Protein AF-A0A1V5XBX6-F1 (afdb_monomer_lite)

pLDDT: mean 82.67, std 17.86, range [48.12, 98.38]

Structure (mmCIF, N/CA/C/O backbone):
data_AF-A0A1V5XBX6-F1
#
_entry.id   AF-A0A1V5XBX6-F1
#
loop_
_atom_site.group_PDB
_atom_site.id
_atom_site.type_symbol
_atom_site.label_atom_id
_atom_site.label_alt_id
_atom_site.label_comp_id
_atom_site.label_asym_id
_atom_site.label_entity_id
_atom_site.label_seq_id
_atom_site.pdbx_PDB_ins_code
_atom_site.Cartn_x
_atom_site.Cartn_y
_atom_site.Cartn_z
_atom_site.occupancy
_atom_site.B_iso_or_equiv
_atom_site.auth_seq_id
_atom_site.auth_comp_id
_atom_site.auth_asym_id
_atom_site.auth_atom_id
_atom_site.pdbx_PDB_model_num
ATOM 1 N N . MET A 1 1 ? 17.079 13.200 -6.894 1.00 53.97 1 MET A N 1
ATOM 2 C CA . MET A 1 1 ? 15.824 12.422 -6.978 1.00 53.97 1 MET A CA 1
ATOM 3 C C . MET A 1 1 ? 16.130 11.028 -6.472 1.00 53.97 1 MET A C 1
ATOM 5 O O . MET A 1 1 ? 17.217 10.548 -6.776 1.00 53.97 1 MET A O 1
ATOM 9 N N . LEU A 1 2 ? 15.241 10.438 -5.671 1.00 66.00 2 LEU A N 1
ATOM 10 C CA . LEU A 1 2 ? 15.396 9.053 -5.219 1.00 66.00 2 LEU A CA 1
ATOM 11 C C . LEU A 1 2 ? 15.245 8.104 -6.420 1.00 66.00 2 LEU A C 1
ATOM 13 O O . LEU A 1 2 ? 14.587 8.447 -7.405 1.00 66.00 2 LEU A O 1
ATOM 17 N N . ASN A 1 3 ? 15.869 6.933 -6.356 1.00 76.38 3 ASN A N 1
ATOM 18 C CA . ASN A 1 3 ? 15.670 5.877 -7.347 1.00 76.38 3 ASN A CA 1
ATOM 19 C C . ASN A 1 3 ? 14.380 5.080 -7.062 1.00 76.38 3 ASN A C 1
ATOM 21 O O . ASN A 1 3 ? 13.882 5.056 -5.937 1.00 76.38 3 ASN A O 1
ATOM 25 N N . ASP A 1 4 ? 13.847 4.380 -8.069 1.00 73.88 4 ASP A N 1
ATOM 26 C CA . ASP A 1 4 ? 12.594 3.610 -7.948 1.00 73.88 4 ASP A CA 1
ATOM 27 C C . ASP A 1 4 ? 12.609 2.598 -6.787 1.00 73.88 4 ASP A C 1
ATOM 29 O O . ASP A 1 4 ? 11.581 2.323 -6.165 1.00 73.88 4 ASP A O 1
ATOM 33 N N . ASN A 1 5 ? 13.782 2.047 -6.458 1.00 84.06 5 ASN A N 1
ATOM 34 C CA . ASN A 1 5 ? 13.920 1.088 -5.364 1.00 84.06 5 ASN A CA 1
ATOM 35 C C . ASN A 1 5 ? 13.808 1.754 -3.985 1.00 84.06 5 ASN A C 1
ATOM 37 O O . ASN A 1 5 ? 13.265 1.141 -3.066 1.00 84.06 5 ASN A O 1
ATOM 41 N N . GLU A 1 6 ? 14.284 2.988 -3.830 1.00 91.88 6 GLU A N 1
ATOM 42 C CA . GLU A 1 6 ? 14.215 3.741 -2.576 1.00 91.88 6 GLU A CA 1
ATOM 43 C C . GLU A 1 6 ? 12.768 4.060 -2.196 1.00 91.88 6 GLU A C 1
ATOM 45 O O . GLU A 1 6 ? 12.376 3.816 -1.054 1.00 91.88 6 GLU A O 1
ATOM 50 N N . TYR A 1 7 ? 11.939 4.491 -3.152 1.00 94.19 7 TYR A N 1
ATOM 51 C CA . TYR A 1 7 ? 10.513 4.738 -2.908 1.00 94.19 7 TYR A CA 1
ATOM 52 C C . TYR A 1 7 ? 9.784 3.488 -2.398 1.00 94.19 7 TYR A C 1
ATOM 54 O O . TYR A 1 7 ? 9.010 3.550 -1.438 1.00 94.19 7 TYR A O 1
ATOM 62 N N . ILE A 1 8 ? 10.083 2.328 -2.988 1.00 95.25 8 ILE A N 1
ATOM 63 C CA . ILE A 1 8 ? 9.512 1.042 -2.573 1.00 95.25 8 ILE A CA 1
ATOM 64 C C . ILE A 1 8 ? 9.955 0.675 -1.149 1.00 95.25 8 ILE A C 1
ATOM 66 O O . ILE A 1 8 ? 9.143 0.181 -0.364 1.00 95.25 8 ILE A O 1
ATOM 70 N N . ILE A 1 9 ? 11.221 0.913 -0.793 1.00 95.38 9 ILE A N 1
ATOM 71 C CA . ILE A 1 9 ? 11.751 0.629 0.550 1.00 95.38 9 ILE A CA 1
ATOM 72 C C . ILE A 1 9 ? 11.098 1.533 1.600 1.00 95.38 9 ILE A C 1
ATOM 74 O O . ILE A 1 9 ? 10.695 1.035 2.658 1.00 95.38 9 ILE A O 1
ATOM 78 N N . ILE A 1 10 ? 10.957 2.830 1.303 1.00 96.50 10 ILE A N 1
ATOM 79 C CA . ILE A 1 10 ? 10.288 3.798 2.182 1.00 96.50 10 ILE A CA 1
ATOM 80 C C . ILE A 1 10 ? 8.842 3.357 2.405 1.00 96.50 10 ILE A C 1
ATOM 82 O O . ILE A 1 10 ? 8.438 3.164 3.550 1.00 96.50 10 ILE A O 1
ATOM 86 N N . MET A 1 11 ? 8.081 3.102 1.339 1.00 96.81 11 MET A N 1
ATOM 87 C CA . MET A 1 11 ? 6.693 2.649 1.458 1.00 96.81 11 MET A CA 1
ATOM 88 C C . MET A 1 11 ? 6.594 1.340 2.257 1.00 96.81 11 MET A C 1
ATOM 90 O O . MET A 1 11 ? 5.859 1.261 3.240 1.00 96.81 11 MET A O 1
ATOM 94 N N . SER A 1 12 ? 7.378 0.320 1.888 1.00 96.50 12 SER A N 1
ATOM 95 C CA . SER A 1 12 ? 7.345 -1.001 2.531 1.00 96.50 12 SER A CA 1
ATOM 96 C C . SER A 1 12 ? 7.683 -0.951 4.020 1.00 96.50 12 SER A C 1
ATOM 98 O O . SER A 1 12 ? 7.161 -1.760 4.786 1.00 96.50 12 SER A O 1
ATOM 100 N N . SER A 1 13 ? 8.550 -0.029 4.440 1.00 97.00 13 SER A N 1
ATOM 101 C CA . SER A 1 13 ? 8.937 0.121 5.845 1.00 97.00 13 SER A CA 1
ATOM 102 C C . SER A 1 13 ? 7.867 0.811 6.690 1.00 97.00 13 SER A C 1
ATOM 104 O O . SER A 1 13 ? 7.863 0.632 7.905 1.00 97.00 13 SER A O 1
ATOM 106 N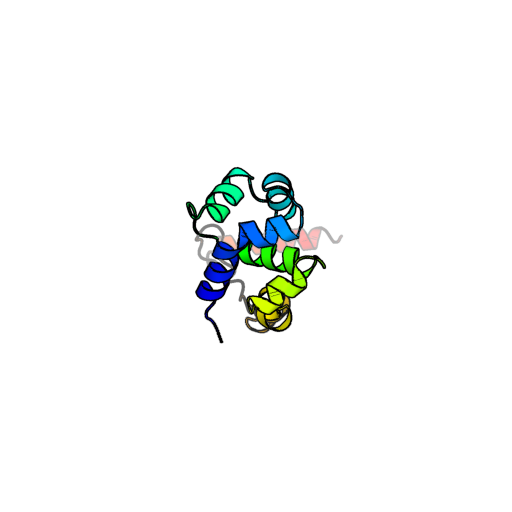 N . ASN A 1 14 ? 6.951 1.548 6.055 1.00 97.88 14 ASN A N 1
ATOM 107 C CA . ASN A 1 14 ? 5.954 2.388 6.717 1.00 97.88 14 ASN A CA 1
ATOM 108 C C . ASN A 1 14 ? 4.509 1.870 6.568 1.00 97.88 14 ASN A C 1
ATOM 110 O O . ASN A 1 14 ? 3.584 2.502 7.076 1.00 97.88 14 ASN A O 1
ATOM 114 N N . LEU A 1 15 ? 4.296 0.706 5.937 1.00 98.00 15 LEU A N 1
ATOM 115 C CA . LEU A 1 15 ? 2.958 0.152 5.679 1.00 98.00 15 LEU A CA 1
ATOM 116 C C . LEU A 1 15 ? 2.093 0.009 6.929 1.00 98.00 15 LEU A C 1
ATOM 118 O O . LEU A 1 15 ? 0.946 0.441 6.919 1.00 98.00 15 LEU A O 1
ATOM 122 N N . ALA A 1 16 ? 2.635 -0.549 8.014 1.00 97.94 16 ALA A N 1
ATOM 123 C CA . ALA A 1 16 ? 1.867 -0.745 9.242 1.00 97.94 16 ALA A CA 1
ATOM 124 C C . ALA A 1 16 ? 1.379 0.586 9.841 1.00 97.94 16 ALA A C 1
ATOM 126 O O . ALA A 1 16 ? 0.245 0.669 10.309 1.00 97.94 16 ALA A O 1
ATOM 127 N N . MET A 1 17 ? 2.211 1.631 9.785 1.00 98.00 17 MET A N 1
ATOM 128 C CA . MET A 1 17 ? 1.873 2.975 10.257 1.00 98.00 17 MET A CA 1
ATOM 129 C C . MET A 1 17 ? 0.832 3.641 9.353 1.00 98.00 17 MET A C 1
ATOM 131 O O . MET A 1 17 ? -0.177 4.129 9.853 1.00 98.00 17 MET A O 1
ATOM 135 N N . LEU A 1 18 ? 1.040 3.620 8.033 1.00 98.12 18 LEU A N 1
ATOM 136 C CA . LEU A 1 18 ? 0.085 4.159 7.058 1.00 98.12 18 LEU A CA 1
ATOM 137 C C . LEU A 1 18 ? -1.275 3.462 7.174 1.00 98.12 18 LEU A C 1
ATOM 139 O O . LEU A 1 18 ? -2.317 4.110 7.198 1.00 98.12 18 LEU A O 1
ATOM 143 N N . ARG A 1 19 ? -1.268 2.137 7.335 1.00 97.75 19 ARG A N 1
ATOM 144 C CA . ARG A 1 19 ? -2.470 1.331 7.538 1.00 97.75 19 ARG A CA 1
ATOM 145 C C . ARG A 1 19 ? -3.185 1.682 8.845 1.00 97.75 19 ARG A C 1
ATOM 147 O O . ARG A 1 19 ? -4.408 1.807 8.848 1.00 97.75 19 ARG A O 1
ATOM 154 N N . ALA A 1 20 ? -2.440 1.831 9.942 1.00 97.81 20 ALA A N 1
ATOM 155 C CA . ALA A 1 20 ? -2.997 2.244 11.227 1.00 97.81 20 ALA A CA 1
ATOM 156 C C . ALA A 1 20 ? -3.618 3.644 11.142 1.00 97.81 20 ALA A C 1
ATOM 158 O O . ALA A 1 20 ? -4.726 3.844 11.631 1.00 97.81 20 ALA A O 1
ATOM 159 N N . LYS A 1 21 ? -2.951 4.579 10.454 1.00 97.75 21 LYS A N 1
ATOM 160 C CA . LYS A 1 21 ? -3.462 5.932 10.219 1.00 97.75 21 LYS A CA 1
ATOM 161 C C . LYS A 1 21 ? -4.737 5.933 9.370 1.00 97.75 21 LYS A C 1
ATOM 163 O O . LYS A 1 21 ? -5.670 6.652 9.696 1.00 97.75 21 LYS A O 1
ATOM 168 N N . ALA A 1 22 ? -4.812 5.081 8.350 1.00 97.00 22 ALA A N 1
ATOM 169 C CA . ALA A 1 22 ? -6.017 4.887 7.542 1.00 97.00 22 ALA A CA 1
ATOM 170 C C . ALA A 1 22 ? -7.140 4.108 8.261 1.00 97.00 22 ALA A C 1
ATOM 172 O O . ALA A 1 22 ? -8.201 3.919 7.672 1.00 97.00 22 ALA A O 1
ATOM 173 N N . ALA A 1 23 ? -6.914 3.618 9.487 1.00 97.62 23 ALA A N 1
ATOM 174 C CA . ALA A 1 23 ? -7.861 2.819 10.268 1.00 97.62 23 ALA A CA 1
ATOM 175 C C . ALA A 1 23 ? -8.403 1.564 9.546 1.00 97.62 23 ALA A C 1
ATOM 177 O O . ALA A 1 23 ? -9.542 1.153 9.764 1.00 97.62 23 ALA A O 1
ATOM 178 N N . VAL A 1 24 ? -7.581 0.914 8.709 1.00 97.44 24 VAL A N 1
ATOM 179 C CA . VAL A 1 24 ? -7.976 -0.296 7.962 1.00 97.44 24 VAL A CA 1
ATOM 180 C C . VAL A 1 24 ? -7.223 -1.547 8.409 1.00 97.44 24 VAL A C 1
ATOM 182 O O . VAL A 1 24 ? -6.089 -1.509 8.890 1.00 97.44 24 VAL A O 1
ATOM 185 N N . THR A 1 25 ? -7.842 -2.709 8.238 1.00 98.38 25 THR A N 1
ATOM 186 C CA . THR A 1 25 ? -7.196 -4.009 8.464 1.00 98.38 25 THR A CA 1
ATOM 187 C C . THR A 1 25 ? -6.320 -4.417 7.274 1.00 98.38 25 THR A C 1
ATOM 189 O O . THR A 1 25 ? -6.468 -3.906 6.165 1.00 98.38 25 THR A O 1
ATOM 192 N N . GLN A 1 26 ? -5.417 -5.388 7.478 1.00 98.19 26 GLN A N 1
ATOM 193 C CA . GLN A 1 26 ? -4.639 -5.973 6.373 1.00 98.19 26 GLN A CA 1
ATOM 194 C C . GLN A 1 26 ? -5.540 -6.570 5.280 1.00 98.19 26 GLN A C 1
ATOM 196 O O . GLN A 1 26 ? -5.168 -6.549 4.115 1.00 98.19 26 GLN A O 1
ATOM 201 N N . ALA A 1 27 ? -6.698 -7.127 5.659 1.00 98.25 27 ALA A N 1
ATOM 202 C CA . ALA A 1 27 ? -7.644 -7.719 4.718 1.00 98.25 27 ALA A CA 1
ATOM 203 C C . ALA A 1 27 ? -8.279 -6.641 3.832 1.00 98.25 27 ALA A C 1
ATOM 205 O O . ALA A 1 27 ? -8.133 -6.700 2.621 1.00 98.25 27 ALA A O 1
ATOM 206 N N . GLN A 1 28 ? -8.855 -5.603 4.446 1.00 98.12 28 GLN A N 1
ATOM 207 C CA . GLN A 1 28 ? -9.495 -4.499 3.723 1.00 98.12 28 GLN A CA 1
ATOM 208 C C . GLN A 1 28 ? -8.537 -3.801 2.755 1.00 98.12 28 GLN A C 1
ATOM 210 O O . GLN A 1 28 ? -8.912 -3.508 1.624 1.00 98.12 28 GLN A O 1
ATOM 215 N N . LEU A 1 29 ? -7.291 -3.556 3.177 1.00 98.06 29 LEU A N 1
ATOM 216 C CA . LEU A 1 29 ? -6.304 -2.919 2.307 1.00 98.06 29 LEU A CA 1
ATOM 217 C C . LEU A 1 29 ? -5.858 -3.839 1.163 1.00 98.06 29 LEU A C 1
ATOM 219 O O . LEU A 1 29 ? -5.683 -3.371 0.043 1.00 98.06 29 LEU A O 1
ATOM 223 N N . ALA A 1 30 ? -5.687 -5.138 1.427 1.00 98.06 30 ALA A N 1
ATOM 224 C CA . ALA A 1 30 ? -5.344 -6.113 0.395 1.00 98.06 30 ALA A CA 1
ATOM 225 C C . ALA A 1 30 ? -6.457 -6.248 -0.657 1.00 98.06 30 ALA A C 1
ATOM 227 O O . ALA A 1 30 ? -6.160 -6.248 -1.852 1.00 98.06 30 ALA A O 1
ATOM 228 N N . ASP A 1 31 ? -7.716 -6.281 -0.214 1.00 98.00 31 ASP A N 1
ATOM 229 C CA . ASP A 1 31 ? -8.892 -6.318 -1.085 1.00 98.00 31 ASP A CA 1
ATOM 230 C C . ASP A 1 31 ? -8.981 -5.043 -1.940 1.00 98.00 31 ASP A C 1
ATOM 232 O O . ASP A 1 31 ? -9.172 -5.127 -3.152 1.00 98.00 31 ASP A O 1
ATOM 236 N N . ALA A 1 32 ? -8.745 -3.867 -1.343 1.00 96.56 32 ALA A N 1
ATOM 237 C CA . ALA A 1 32 ? -8.766 -2.580 -2.043 1.00 96.56 32 ALA A CA 1
ATOM 238 C C . ALA A 1 32 ? -7.720 -2.468 -3.168 1.00 96.56 32 ALA A C 1
ATOM 240 O O . ALA A 1 32 ? -7.986 -1.836 -4.188 1.00 96.56 32 ALA A O 1
ATOM 241 N N . ILE A 1 33 ? -6.541 -3.078 -3.005 1.00 96.06 33 ILE A N 1
ATOM 242 C CA . ILE A 1 33 ? -5.471 -3.067 -4.023 1.00 96.06 33 ILE A CA 1
ATOM 243 C C . ILE A 1 33 ? -5.435 -4.338 -4.886 1.00 96.06 33 ILE A C 1
ATOM 245 O O . ILE A 1 33 ? -4.525 -4.497 -5.700 1.00 96.06 33 ILE A O 1
ATOM 249 N N . GLY A 1 34 ? -6.389 -5.256 -4.703 1.00 96.31 34 GLY A N 1
ATOM 250 C CA . GLY A 1 34 ? -6.537 -6.454 -5.528 1.00 96.31 34 GLY A CA 1
ATOM 251 C C . GLY A 1 34 ? -5.435 -7.504 -5.352 1.00 96.31 34 GLY A C 1
ATOM 252 O O . GLY A 1 34 ? -5.054 -8.153 -6.327 1.00 96.31 34 GLY A O 1
ATOM 253 N N . ILE A 1 35 ? -4.908 -7.692 -4.135 1.00 97.69 35 ILE A N 1
ATOM 254 C CA . ILE A 1 35 ? -3.932 -8.757 -3.841 1.00 97.69 35 ILE A CA 1
ATOM 255 C C . ILE A 1 35 ? -4.404 -9.678 -2.713 1.00 97.69 35 ILE A C 1
ATOM 257 O O . ILE A 1 35 ? -5.156 -9.255 -1.840 1.00 97.69 35 ILE A O 1
ATOM 261 N N . PRO A 1 36 ? -3.916 -10.931 -2.638 1.00 98.31 36 PRO A N 1
ATOM 262 C CA . PRO A 1 36 ? -4.245 -11.797 -1.513 1.00 98.31 36 PRO A CA 1
ATOM 263 C C . PRO A 1 36 ? -3.781 -11.200 -0.177 1.00 98.31 36 PRO A C 1
ATOM 265 O O . PRO A 1 36 ? -2.628 -10.771 -0.058 1.00 98.31 36 PRO A O 1
ATOM 268 N N . ARG A 1 37 ? -4.615 -11.281 0.870 1.00 98.12 37 ARG A N 1
ATOM 269 C CA . ARG A 1 37 ? -4.254 -10.863 2.242 1.00 98.12 37 ARG A CA 1
ATOM 270 C C . ARG A 1 37 ? -2.918 -11.447 2.705 1.00 98.12 37 ARG A C 1
ATOM 272 O O . ARG A 1 37 ? -2.129 -10.753 3.339 1.00 98.12 37 ARG A O 1
ATOM 279 N N . THR A 1 38 ? -2.644 -12.714 2.394 1.00 98.00 38 THR A N 1
ATOM 280 C CA . THR A 1 38 ? -1.375 -13.381 2.738 1.00 98.00 38 THR A CA 1
ATOM 281 C C . THR A 1 38 ? -0.176 -12.714 2.068 1.00 98.00 38 THR A C 1
ATOM 283 O O . THR A 1 38 ? 0.882 -12.591 2.683 1.00 98.00 38 THR A O 1
ATOM 286 N N . THR A 1 39 ? -0.351 -12.219 0.839 1.00 98.12 39 THR A N 1
ATOM 287 C CA . THR A 1 39 ? 0.673 -11.465 0.110 1.00 98.12 39 THR A CA 1
ATOM 288 C C . THR A 1 39 ? 0.908 -10.112 0.765 1.00 98.12 39 THR A C 1
ATOM 290 O O . THR A 1 39 ? 2.057 -9.799 1.070 1.00 98.12 39 THR A O 1
ATOM 293 N N . TYR A 1 40 ? -0.154 -9.349 1.055 1.00 98.31 40 TYR A N 1
ATOM 294 C CA . TYR A 1 40 ? -0.030 -8.082 1.783 1.00 98.31 40 TYR A CA 1
ATOM 295 C C . TYR A 1 40 ? 0.666 -8.286 3.135 1.00 98.31 40 TYR A C 1
ATOM 297 O O . TYR A 1 40 ? 1.638 -7.607 3.450 1.00 98.31 40 TYR A O 1
ATOM 305 N N . SER A 1 41 ? 0.223 -9.284 3.904 1.00 98.31 41 SER A N 1
ATOM 306 C CA . SER A 1 41 ? 0.786 -9.603 5.216 1.00 98.31 41 SER A CA 1
ATOM 307 C C . SER A 1 41 ? 2.273 -9.956 5.134 1.00 98.31 41 SER A C 1
ATOM 309 O O . SER A 1 41 ? 3.062 -9.498 5.957 1.00 98.31 41 SER A O 1
ATOM 311 N N . ALA A 1 42 ? 2.697 -10.727 4.127 1.00 98.31 42 ALA A N 1
ATOM 312 C CA . ALA A 1 42 ? 4.111 -11.035 3.923 1.00 98.31 42 ALA A CA 1
ATOM 313 C C . ALA A 1 42 ? 4.940 -9.788 3.567 1.00 98.31 42 ALA A C 1
ATOM 315 O O . ALA A 1 42 ? 6.088 -9.690 3.999 1.00 98.31 42 ALA A O 1
ATOM 316 N N . ILE A 1 43 ? 4.369 -8.843 2.813 1.00 98.12 43 ILE A N 1
ATOM 317 C CA . ILE A 1 43 ? 5.024 -7.574 2.467 1.00 98.12 43 ILE A CA 1
ATOM 318 C C . ILE A 1 43 ? 5.142 -6.667 3.700 1.00 98.12 43 ILE A C 1
ATOM 320 O O . ILE A 1 43 ? 6.242 -6.225 4.016 1.00 98.12 43 ILE A O 1
ATOM 324 N N . GLU A 1 44 ? 4.049 -6.438 4.439 1.00 97.81 44 GLU A N 1
ATOM 325 C CA . GLU A 1 44 ? 4.040 -5.589 5.646 1.00 97.81 44 GLU A CA 1
ATOM 326 C C . GLU A 1 44 ? 4.999 -6.124 6.722 1.00 97.81 44 GLU A C 1
ATOM 328 O O . GLU A 1 44 ? 5.704 -5.356 7.372 1.00 97.81 44 GLU A O 1
ATOM 333 N N . ASN A 1 45 ? 5.112 -7.450 6.845 1.00 97.19 45 ASN A N 1
ATOM 334 C CA . ASN A 1 45 ? 6.058 -8.103 7.753 1.00 97.19 45 ASN A CA 1
ATOM 335 C C . ASN A 1 45 ? 7.478 -8.262 7.178 1.00 97.19 45 ASN A C 1
ATOM 337 O O . ASN A 1 45 ? 8.285 -8.991 7.753 1.00 97.19 45 ASN A O 1
ATOM 341 N N . LYS A 1 46 ? 7.792 -7.643 6.031 1.00 95.56 46 LYS A N 1
ATOM 342 C CA . LYS A 1 46 ? 9.110 -7.691 5.364 1.00 95.56 46 LYS A CA 1
ATOM 343 C C . LYS A 1 46 ? 9.597 -9.101 4.987 1.00 95.56 46 LYS A C 1
ATOM 345 O O . LYS A 1 46 ? 10.760 -9.285 4.643 1.00 95.56 46 LYS A O 1
ATOM 350 N N . LYS A 1 47 ? 8.709 -10.100 4.994 1.00 97.12 47 LYS A N 1
ATOM 351 C CA . LYS A 1 47 ? 8.987 -11.476 4.539 1.00 97.12 47 LYS A CA 1
ATOM 352 C C . LYS A 1 47 ? 9.012 -11.584 3.016 1.00 97.12 47 LYS A C 1
ATOM 354 O O . LYS A 1 47 ? 9.571 -12.530 2.470 1.00 97.12 47 LYS A O 1
ATOM 359 N N . ARG A 1 48 ? 8.380 -10.633 2.323 1.00 95.94 48 ARG A N 1
ATOM 360 C CA . ARG A 1 48 ? 8.321 -10.555 0.863 1.00 95.94 48 ARG A CA 1
ATOM 361 C C . ARG A 1 48 ? 8.656 -9.144 0.400 1.00 95.94 48 ARG A C 1
ATOM 363 O O . ARG A 1 48 ? 8.117 -8.176 0.925 1.00 95.94 48 ARG A O 1
ATOM 370 N N . ARG A 1 49 ? 9.489 -9.031 -0.637 1.00 95.50 49 ARG A N 1
ATOM 371 C CA . ARG A 1 49 ? 9.756 -7.749 -1.300 1.00 95.50 49 ARG A CA 1
ATOM 372 C C . ARG A 1 49 ? 8.491 -7.240 -2.001 1.00 95.50 49 ARG A C 1
ATOM 374 O O . ARG A 1 49 ? 7.857 -7.983 -2.752 1.00 95.50 49 ARG A O 1
ATOM 381 N N . MET A 1 50 ? 8.156 -5.970 -1.782 1.00 96.50 50 MET A N 1
ATOM 382 C CA . MET A 1 50 ? 7.084 -5.283 -2.503 1.00 96.50 50 MET A CA 1
ATOM 383 C C . MET A 1 50 ? 7.441 -5.147 -3.990 1.00 96.50 50 MET A C 1
ATOM 385 O O . MET A 1 50 ? 8.537 -4.716 -4.343 1.00 96.50 50 MET A O 1
ATOM 389 N N . THR A 1 51 ? 6.511 -5.521 -4.865 1.00 94.94 51 THR A N 1
ATOM 390 C CA . THR A 1 51 ? 6.649 -5.349 -6.318 1.00 94.94 51 THR A CA 1
ATOM 391 C C . THR A 1 51 ? 6.172 -3.966 -6.749 1.00 94.94 51 THR A C 1
ATOM 393 O O . THR A 1 51 ? 5.256 -3.424 -6.132 1.00 94.94 51 THR A O 1
ATOM 396 N N . PHE A 1 52 ? 6.689 -3.451 -7.864 1.00 93.75 52 PHE A N 1
ATOM 397 C CA . PHE A 1 52 ? 6.304 -2.139 -8.391 1.00 93.75 52 PHE A CA 1
ATOM 398 C C . PHE A 1 52 ? 4.781 -1.945 -8.603 1.00 93.75 52 PHE A C 1
ATOM 400 O O . PHE A 1 52 ? 4.263 -0.937 -8.134 1.00 93.75 52 PHE A O 1
ATOM 407 N N . PRO A 1 53 ? 4.003 -2.893 -9.171 1.00 93.44 53 PRO A N 1
ATOM 408 C CA . PRO A 1 53 ? 2.550 -2.700 -9.319 1.00 93.44 53 PRO A CA 1
ATOM 409 C C . PRO A 1 53 ? 1.803 -2.539 -7.985 1.00 93.44 53 PRO A C 1
ATOM 411 O O . PRO A 1 53 ? 0.885 -1.729 -7.864 1.00 93.44 53 PRO A O 1
ATOM 414 N N . VAL A 1 54 ? 2.234 -3.278 -6.958 1.00 96.06 54 VAL A N 1
ATOM 415 C CA . VAL A 1 54 ? 1.700 -3.157 -5.591 1.00 96.06 54 VAL A CA 1
ATOM 416 C C . VAL A 1 54 ? 2.065 -1.800 -4.994 1.00 96.06 54 VAL A C 1
ATOM 418 O O . VAL A 1 54 ? 1.213 -1.159 -4.388 1.00 96.06 54 VAL A O 1
ATOM 421 N N . PHE A 1 55 ? 3.297 -1.334 -5.212 1.00 96.56 55 PHE A N 1
ATOM 422 C CA . PHE A 1 55 ? 3.727 0.004 -4.807 1.00 96.56 55 PHE A CA 1
ATOM 423 C C . PHE A 1 55 ? 2.871 1.102 -5.448 1.00 96.56 55 PHE A C 1
ATOM 425 O O . PHE A 1 55 ? 2.415 1.993 -4.736 1.00 96.56 55 PHE A O 1
ATOM 432 N N . VAL A 1 56 ? 2.609 1.028 -6.756 1.00 94.50 56 VAL A N 1
ATOM 433 C CA . VAL A 1 56 ? 1.773 2.012 -7.464 1.00 94.50 56 VAL A CA 1
ATOM 434 C C . VAL A 1 56 ? 0.351 2.016 -6.902 1.00 94.50 56 VAL A C 1
ATOM 436 O O . VAL A 1 56 ? -0.185 3.079 -6.588 1.00 94.50 56 VAL A O 1
ATOM 439 N N . SER A 1 57 ? -0.233 0.833 -6.701 1.00 96.00 57 SER A N 1
ATOM 440 C CA . SER A 1 57 ? -1.596 0.690 -6.172 1.00 96.00 57 SER A CA 1
ATOM 441 C C . SER A 1 57 ? -1.721 1.246 -4.749 1.00 96.00 57 SER A C 1
ATOM 443 O O . SER A 1 57 ? -2.630 2.020 -4.461 1.00 96.00 57 SER A O 1
ATOM 445 N N . LEU A 1 58 ? -0.768 0.918 -3.869 1.00 97.38 58 LEU A N 1
ATOM 446 C CA . LEU A 1 58 ? -0.719 1.443 -2.501 1.00 97.38 58 LEU A CA 1
ATOM 447 C C . LEU A 1 58 ? -0.463 2.947 -2.465 1.00 97.38 58 LEU A C 1
ATOM 449 O O . LEU A 1 58 ? -1.102 3.651 -1.691 1.00 97.38 58 LEU A O 1
ATOM 453 N N . SER A 1 59 ? 0.439 3.444 -3.314 1.00 96.69 59 SER A N 1
ATOM 454 C CA . SER A 1 59 ? 0.707 4.878 -3.430 1.00 96.69 59 SER A CA 1
ATOM 455 C C . SER A 1 59 ? -0.568 5.632 -3.769 1.00 96.69 59 SER A C 1
ATOM 457 O O . SER A 1 59 ? -0.893 6.607 -3.099 1.00 96.69 59 SER A O 1
ATOM 459 N N . LYS A 1 60 ? -1.339 5.146 -4.750 1.00 95.31 60 LYS A N 1
ATOM 460 C CA . LYS A 1 60 ? -2.587 5.808 -5.126 1.00 95.31 60 LYS A CA 1
ATOM 461 C C . LYS A 1 60 ? -3.654 5.709 -4.042 1.00 95.31 60 LYS A C 1
ATOM 463 O O . LYS A 1 60 ? -4.296 6.712 -3.751 1.00 95.31 60 LYS A O 1
ATOM 468 N N . TYR A 1 61 ? -3.776 4.552 -3.390 1.00 97.12 61 TYR A N 1
ATOM 469 C CA . TYR A 1 61 ? -4.668 4.382 -2.245 1.00 97.12 61 TYR A CA 1
ATOM 470 C C . TYR A 1 61 ? -4.362 5.398 -1.131 1.00 97.12 61 TYR A C 1
ATOM 472 O O . TYR A 1 61 ? -5.250 6.144 -0.721 1.00 97.12 61 TYR A O 1
ATOM 480 N N . PHE A 1 62 ? -3.107 5.491 -0.679 1.00 97.88 62 PHE A N 1
ATOM 481 C CA . PHE A 1 62 ? -2.737 6.377 0.430 1.00 97.88 62 PHE A CA 1
ATOM 482 C C . PHE A 1 62 ? -2.745 7.865 0.062 1.00 97.88 62 PHE A C 1
ATOM 484 O O . PHE A 1 62 ? -3.065 8.690 0.914 1.00 97.88 62 PHE A O 1
ATOM 491 N N . LEU A 1 63 ? -2.444 8.224 -1.188 1.00 96.69 63 LEU A N 1
ATOM 492 C CA . LEU A 1 63 ? -2.579 9.607 -1.662 1.00 96.69 63 LEU A CA 1
ATOM 493 C C . LEU A 1 63 ? -4.045 10.041 -1.788 1.00 96.69 63 LEU A C 1
ATOM 495 O O . LEU A 1 63 ? -4.348 11.214 -1.613 1.00 96.69 63 LEU A O 1
ATOM 499 N N . SER A 1 64 ? -4.959 9.103 -2.053 1.00 94.88 64 SER A N 1
ATOM 500 C CA . SER A 1 64 ? -6.403 9.377 -2.112 1.00 94.88 64 SER A CA 1
ATOM 501 C C . SER A 1 64 ? -7.096 9.418 -0.745 1.00 94.88 64 SER A C 1
ATOM 503 O O . SER A 1 64 ? -8.281 9.736 -0.667 1.00 94.88 64 SER A O 1
ATOM 505 N N . ASN A 1 65 ? -6.383 9.081 0.332 1.00 95.75 65 ASN A N 1
ATOM 506 C CA . ASN A 1 65 ? -6.930 9.031 1.680 1.00 95.75 65 ASN A CA 1
ATOM 507 C C . ASN A 1 65 ? -6.423 10.223 2.507 1.00 95.75 65 ASN A C 1
ATOM 509 O O . ASN A 1 65 ? -5.228 10.342 2.785 1.00 95.75 65 ASN A O 1
ATOM 513 N N . ASN A 1 66 ? -7.359 11.078 2.929 1.00 95.56 66 ASN A N 1
ATOM 514 C CA . ASN A 1 66 ? -7.087 12.309 3.679 1.00 95.56 66 ASN A CA 1
ATOM 515 C C . ASN A 1 66 ? -6.339 12.071 4.997 1.00 95.56 66 ASN A C 1
ATOM 517 O O . ASN A 1 66 ? -5.595 12.938 5.436 1.00 95.56 66 ASN A O 1
ATOM 521 N N . GLU A 1 67 ? -6.491 10.902 5.621 1.00 96.75 67 GLU A N 1
ATOM 522 C CA . GLU A 1 67 ? -5.765 10.587 6.851 1.00 96.75 67 GLU A CA 1
ATOM 523 C C . GLU A 1 67 ? -4.289 10.282 6.577 1.00 96.75 67 GLU A C 1
ATOM 525 O O . GLU A 1 67 ? -3.431 10.517 7.426 1.00 96.75 67 GLU A O 1
ATOM 530 N N . THR A 1 68 ? -3.953 9.756 5.400 1.00 97.69 68 THR A N 1
ATOM 531 C CA . THR A 1 68 ? -2.583 9.324 5.087 1.00 97.69 68 THR A CA 1
ATOM 532 C C . THR A 1 68 ? -1.807 10.292 4.210 1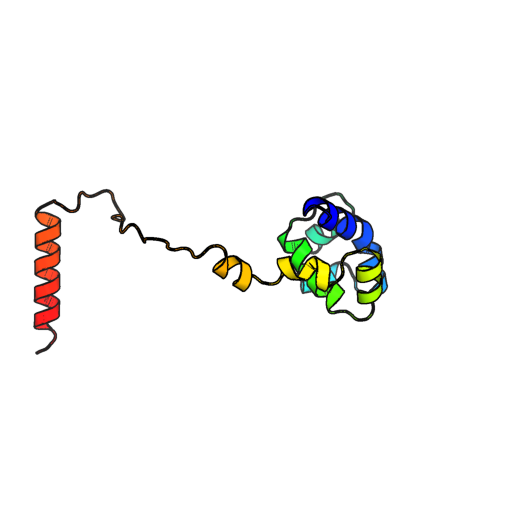.00 97.69 68 THR A C 1
ATOM 534 O O . THR A 1 68 ? -0.581 10.188 4.179 1.00 97.69 68 THR A O 1
ATOM 537 N N . ILE A 1 69 ? -2.467 11.239 3.540 1.00 97.12 69 ILE A N 1
ATOM 538 C CA . ILE A 1 69 ? -1.821 12.163 2.597 1.00 97.12 69 ILE A CA 1
ATOM 539 C C . ILE A 1 69 ? -0.690 12.981 3.240 1.00 97.12 69 ILE A C 1
ATOM 541 O O . ILE A 1 69 ? 0.394 13.090 2.668 1.00 97.12 69 ILE A O 1
ATOM 545 N N . ASP A 1 70 ? -0.875 13.459 4.472 1.00 96.81 70 ASP A N 1
ATOM 546 C CA . ASP A 1 70 ? 0.157 14.224 5.182 1.00 96.81 70 ASP A CA 1
ATOM 547 C C . ASP A 1 70 ? 1.366 13.357 5.552 1.00 96.81 70 ASP A C 1
ATOM 549 O O . ASP A 1 70 ? 2.513 13.796 5.444 1.00 96.81 70 ASP A O 1
ATOM 553 N N . ILE A 1 71 ? 1.133 12.093 5.926 1.00 97.06 71 ILE A N 1
ATOM 554 C CA . ILE A 1 71 ? 2.217 11.138 6.195 1.00 97.06 71 ILE A CA 1
ATOM 555 C C . ILE A 1 71 ? 2.962 10.814 4.899 1.00 97.06 71 ILE A C 1
ATOM 557 O O . ILE A 1 71 ? 4.189 10.770 4.893 1.00 97.06 71 ILE A O 1
ATOM 561 N N . MET A 1 72 ? 2.244 10.621 3.793 1.00 97.69 72 MET A N 1
ATOM 562 C CA . MET A 1 72 ? 2.851 10.405 2.480 1.00 97.69 72 MET A CA 1
ATOM 563 C C . MET A 1 72 ? 3.766 11.573 2.096 1.00 97.69 72 MET A C 1
ATOM 565 O O . MET A 1 72 ? 4.907 11.347 1.691 1.00 97.69 72 MET A O 1
ATOM 569 N N . ASN A 1 73 ? 3.320 12.812 2.313 1.00 96.19 73 ASN A N 1
ATOM 570 C CA . ASN A 1 73 ? 4.130 14.007 2.081 1.00 96.19 73 ASN A CA 1
ATOM 571 C C . ASN A 1 73 ? 5.381 14.039 2.974 1.00 96.19 73 ASN A C 1
ATOM 573 O O . ASN A 1 73 ? 6.481 14.271 2.472 1.00 96.19 73 ASN A O 1
ATOM 577 N N . LEU A 1 74 ? 5.243 13.735 4.270 1.00 96.25 74 LEU A N 1
ATOM 578 C CA . LEU A 1 74 ? 6.366 13.677 5.215 1.00 96.25 74 LEU A CA 1
ATOM 579 C C . LEU A 1 74 ? 7.411 12.615 4.831 1.00 96.25 74 LEU A C 1
ATOM 581 O O . LEU A 1 74 ? 8.607 12.822 5.021 1.00 96.25 74 LEU A O 1
ATOM 585 N N . LEU A 1 75 ? 6.968 11.489 4.268 1.00 95.81 75 LEU A N 1
ATOM 586 C CA . LEU A 1 75 ? 7.835 10.411 3.786 1.00 95.81 75 LEU A CA 1
ATOM 587 C C . LEU A 1 75 ? 8.502 10.719 2.432 1.00 95.81 75 LEU A C 1
ATOM 589 O O . LEU A 1 75 ? 9.250 9.885 1.921 1.00 95.81 75 LEU A O 1
ATOM 593 N N . GLY A 1 76 ? 8.238 11.885 1.832 1.00 95.19 76 GLY A N 1
ATOM 594 C CA . GLY A 1 76 ? 8.736 12.243 0.500 1.00 95.19 76 GLY A CA 1
ATOM 595 C C . GLY A 1 76 ? 8.034 11.496 -0.639 1.00 95.19 76 GLY A C 1
ATOM 596 O O . GLY A 1 76 ? 8.588 11.369 -1.731 1.00 95.19 76 GLY A O 1
ATOM 597 N N . LEU A 1 77 ? 6.825 10.990 -0.384 1.00 95.62 77 LEU A N 1
ATOM 598 C CA . LEU A 1 77 ? 5.983 10.222 -1.302 1.00 95.62 77 LEU A CA 1
ATOM 599 C C . LEU A 1 77 ? 4.759 11.037 -1.757 1.00 95.62 77 LEU A C 1
ATOM 601 O O . LEU A 1 77 ? 3.659 10.497 -1.846 1.00 95.62 77 LEU A O 1
ATOM 605 N N . SER A 1 78 ? 4.926 12.339 -2.006 1.00 94.25 78 SER A N 1
ATOM 606 C CA . SER A 1 78 ? 3.827 13.216 -2.430 1.00 94.25 78 SER A CA 1
ATOM 607 C C . SER A 1 78 ? 3.333 12.903 -3.848 1.00 94.25 78 SER A C 1
ATOM 609 O O . SER A 1 78 ? 4.042 12.292 -4.655 1.00 94.25 78 SER A O 1
ATOM 611 N N . GLU A 1 79 ? 2.121 13.361 -4.179 1.00 91.81 79 GLU A N 1
ATOM 612 C CA . GLU A 1 79 ? 1.555 13.214 -5.529 1.00 91.81 79 GLU A CA 1
ATOM 613 C C . GLU A 1 79 ? 2.473 13.845 -6.583 1.00 91.81 79 GLU A C 1
ATOM 615 O O . GLU A 1 79 ? 2.705 13.221 -7.610 1.00 91.81 79 GLU A O 1
ATOM 620 N N . ASP A 1 80 ? 3.078 15.008 -6.321 1.00 91.00 80 ASP A N 1
ATOM 621 C CA . ASP A 1 80 ? 3.999 15.654 -7.267 1.00 91.00 80 ASP A CA 1
ATOM 622 C C . ASP A 1 80 ? 5.185 14.748 -7.624 1.00 91.00 80 ASP A C 1
ATOM 624 O O . ASP A 1 80 ? 5.538 14.602 -8.799 1.00 91.00 80 ASP A O 1
ATOM 628 N N . VAL A 1 81 ? 5.756 14.086 -6.613 1.00 90.69 81 VAL A N 1
ATOM 629 C CA . VAL A 1 81 ? 6.903 13.182 -6.760 1.00 90.69 81 VAL A CA 1
ATOM 630 C C . VAL A 1 81 ? 6.503 11.892 -7.472 1.00 90.69 81 VAL A C 1
ATOM 632 O O . VAL A 1 81 ? 7.226 11.419 -8.348 1.00 90.69 81 VAL A O 1
ATOM 635 N N . LEU A 1 82 ? 5.351 11.322 -7.114 1.00 91.69 82 LEU A N 1
ATOM 636 C CA . LEU A 1 82 ? 4.907 10.020 -7.618 1.00 91.69 82 LEU A CA 1
ATOM 637 C C . LEU A 1 82 ? 4.086 10.102 -8.908 1.00 91.69 82 LEU A C 1
ATOM 639 O O . LEU A 1 82 ? 3.860 9.078 -9.552 1.00 91.69 82 LEU A O 1
ATOM 643 N N . SER A 1 83 ? 3.693 11.307 -9.321 1.00 88.06 83 SER A N 1
ATOM 644 C CA . SER A 1 83 ? 2.846 11.591 -10.481 1.00 88.06 83 SER A CA 1
ATOM 645 C C . SER A 1 83 ? 3.283 10.828 -11.735 1.00 88.06 83 SER A C 1
ATOM 647 O O . SER A 1 83 ? 2.459 10.236 -12.432 1.00 88.06 83 SER A O 1
ATOM 649 N N . HIS A 1 84 ? 4.591 10.764 -11.996 1.00 84.56 84 HIS A N 1
ATOM 650 C CA . HIS A 1 84 ? 5.164 10.072 -13.149 1.00 84.56 84 HIS A CA 1
ATOM 651 C C . HIS A 1 84 ? 4.786 8.584 -13.226 1.00 84.56 84 HIS A C 1
ATOM 653 O O . HIS A 1 84 ? 4.602 8.067 -14.327 1.00 84.56 84 HIS A O 1
ATOM 659 N N . PHE A 1 85 ? 4.615 7.912 -12.086 1.00 85.69 85 PHE A N 1
ATOM 660 C CA . PHE A 1 85 ? 4.251 6.497 -12.036 1.00 85.69 85 PHE A CA 1
ATOM 661 C C . PHE A 1 85 ? 2.779 6.237 -12.389 1.00 85.69 85 PHE A C 1
ATOM 663 O O . PHE A 1 85 ? 2.422 5.101 -12.694 1.00 85.69 85 PHE A O 1
ATOM 670 N N . PHE A 1 86 ? 1.927 7.267 -12.369 1.00 85.25 86 PHE A N 1
ATOM 671 C CA . PHE A 1 86 ? 0.487 7.138 -12.618 1.00 85.25 86 PHE A CA 1
ATOM 672 C C . PHE A 1 86 ? 0.087 7.430 -14.069 1.00 85.25 86 PHE A C 1
ATOM 674 O O . PHE A 1 86 ? -0.935 6.932 -14.539 1.00 85.25 86 PHE A O 1
ATOM 681 N N . TYR A 1 87 ? 0.886 8.201 -14.811 1.00 80.88 87 TYR A N 1
ATOM 682 C CA . TYR A 1 87 ? 0.561 8.577 -16.190 1.00 80.88 87 TYR A CA 1
ATOM 683 C C . TYR A 1 87 ? 1.070 7.549 -17.202 1.00 80.88 87 TYR A C 1
ATOM 685 O O . TYR A 1 87 ? 2.107 7.746 -17.840 1.00 80.88 87 TYR A O 1
ATOM 693 N N . ILE A 1 88 ? 0.295 6.481 -17.406 1.00 67.44 88 ILE A N 1
ATOM 694 C CA . ILE A 1 88 ? 0.553 5.503 -18.476 1.00 67.44 88 ILE A CA 1
ATOM 695 C C . ILE A 1 88 ? 0.567 6.193 -19.853 1.00 67.44 88 ILE A C 1
ATOM 697 O O . ILE A 1 88 ? 1.424 5.897 -20.680 1.00 67.44 88 ILE A O 1
ATOM 701 N N . GLU A 1 89 ? -0.315 7.167 -20.088 1.00 59.62 89 GLU A N 1
ATOM 702 C CA . GLU A 1 89 ? -0.406 7.894 -21.365 1.00 59.62 89 GLU A CA 1
ATOM 703 C C . GLU A 1 89 ? 0.896 8.626 -21.718 1.00 59.62 89 GLU A C 1
ATOM 705 O O . GLU A 1 89 ? 1.419 8.463 -22.817 1.00 59.62 89 GLU A O 1
ATOM 710 N N . LYS A 1 90 ? 1.511 9.320 -20.752 1.00 59.28 90 LYS A N 1
ATOM 711 C CA . LYS A 1 90 ? 2.806 9.996 -20.950 1.00 59.28 90 LYS A CA 1
ATOM 712 C C . LYS A 1 90 ? 3.947 9.012 -21.239 1.00 59.28 90 LYS A C 1
ATOM 714 O O . LYS A 1 90 ? 4.942 9.392 -21.857 1.00 59.28 90 LYS A O 1
ATOM 719 N N . LEU A 1 91 ? 3.834 7.759 -20.790 1.00 56.62 91 LEU A N 1
ATOM 720 C CA . LEU A 1 91 ? 4.787 6.693 -21.119 1.00 56.62 91 LEU A CA 1
ATOM 721 C C . LEU A 1 91 ? 4.567 6.160 -22.542 1.00 56.62 91 LEU A C 1
ATOM 723 O O . LEU A 1 91 ? 5.543 5.918 -23.254 1.00 56.62 91 LEU A O 1
ATOM 727 N N . ILE A 1 92 ? 3.309 6.038 -22.975 1.00 62.91 92 ILE A N 1
ATOM 728 C CA . ILE A 1 92 ? 2.934 5.651 -24.344 1.00 62.91 92 ILE A CA 1
ATOM 729 C C . ILE A 1 92 ? 3.370 6.724 -25.353 1.00 62.91 92 ILE A C 1
ATOM 731 O O . ILE A 1 92 ? 3.868 6.396 -26.426 1.00 62.91 92 ILE A O 1
ATOM 735 N N . GLU A 1 93 ? 3.247 8.006 -25.011 1.00 60.94 93 GLU A N 1
ATOM 736 C CA . GLU A 1 93 ? 3.671 9.111 -25.879 1.00 60.94 93 GLU A CA 1
ATOM 737 C C . GLU A 1 93 ? 5.195 9.192 -26.038 1.00 60.94 93 GLU A C 1
ATOM 739 O O . GLU A 1 93 ? 5.690 9.490 -27.125 1.00 60.94 93 GLU A O 1
ATOM 744 N N . LYS A 1 94 ? 5.955 8.893 -24.974 1.00 57.69 94 LYS A N 1
ATOM 745 C CA . LYS A 1 94 ? 7.431 8.886 -25.000 1.00 57.69 94 LYS A CA 1
ATOM 746 C C . LYS A 1 94 ? 8.022 7.671 -25.712 1.00 57.69 94 LYS A C 1
ATOM 748 O O . LYS A 1 94 ? 9.125 7.760 -26.244 1.00 57.69 94 LYS A O 1
ATOM 753 N N . ASN A 1 95 ? 7.297 6.556 -25.741 1.00 54.97 95 ASN A N 1
ATOM 754 C CA . ASN A 1 95 ? 7.605 5.395 -26.566 1.00 54.97 95 ASN A CA 1
ATOM 755 C C . ASN A 1 95 ? 6.472 5.207 -27.574 1.00 54.97 95 ASN A C 1
ATOM 757 O O . ASN A 1 95 ? 5.642 4.311 -27.393 1.00 54.97 95 ASN A O 1
ATOM 761 N N . PRO A 1 96 ? 6.425 6.015 -28.654 1.00 51.50 96 PRO A N 1
ATOM 762 C CA . PRO A 1 96 ? 5.509 5.737 -29.735 1.00 51.50 96 PRO A CA 1
ATOM 763 C C . PRO A 1 96 ? 5.940 4.392 -30.299 1.00 51.50 96 PRO A C 1
ATOM 765 O O . PRO A 1 96 ? 6.897 4.290 -31.069 1.00 51.50 96 PRO A O 1
ATOM 768 N N . HIS A 1 97 ? 5.251 3.333 -29.887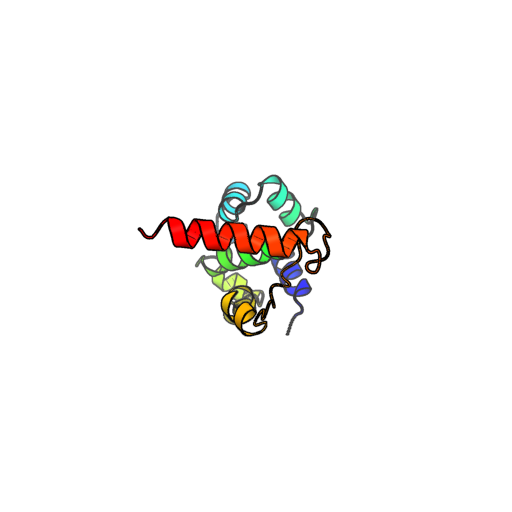 1.00 52.00 97 HIS A N 1
ATOM 769 C CA . HIS A 1 97 ? 5.346 2.037 -30.511 1.00 52.00 97 HIS A CA 1
ATOM 770 C C . HIS A 1 97 ? 4.849 2.215 -31.949 1.00 52.00 97 HIS A C 1
ATOM 772 O O . HIS A 1 97 ? 3.722 1.870 -32.296 1.00 52.00 97 HIS A O 1
ATOM 778 N N . LYS A 1 98 ? 5.728 2.687 -32.843 1.00 53.75 98 LYS A N 1
ATOM 779 C CA . LYS A 1 98 ? 5.707 2.310 -34.251 1.00 53.75 98 LYS A CA 1
ATOM 780 C C . LYS A 1 98 ? 6.074 0.834 -34.290 1.00 53.75 98 LYS A C 1
ATOM 782 O O . LYS A 1 98 ? 7.118 0.442 -34.807 1.00 53.75 98 LYS A O 1
ATOM 787 N N . THR A 1 99 ? 5.211 -0.007 -33.729 1.00 48.19 99 THR A N 1
ATOM 788 C CA . THR A 1 99 ? 5.219 -1.428 -34.004 1.00 48.19 99 THR A CA 1
ATOM 789 C C . THR A 1 99 ? 4.856 -1.519 -35.473 1.00 48.19 99 THR A C 1
ATOM 791 O O . THR A 1 99 ? 3.685 -1.587 -35.842 1.00 48.19 99 THR A O 1
ATOM 794 N N . LYS A 1 100 ? 5.868 -1.489 -36.350 1.00 51.94 100 LYS A N 1
ATOM 795 C CA . LYS A 1 100 ? 5.739 -2.110 -37.661 1.00 51.94 100 LYS A CA 1
ATOM 796 C C . LYS A 1 100 ? 5.315 -3.532 -37.336 1.00 51.94 100 LYS A C 1
ATOM 798 O O . LYS A 1 100 ? 6.151 -4.333 -36.925 1.00 51.94 100 LYS A O 1
ATOM 803 N N . ARG A 1 101 ? 4.016 -3.832 -37.441 1.00 52.81 101 ARG A N 1
ATOM 804 C CA . ARG A 1 101 ? 3.529 -5.207 -37.434 1.00 52.81 101 ARG A CA 1
ATOM 805 C C . ARG A 1 101 ? 4.320 -5.891 -38.540 1.00 52.81 101 ARG A C 1
ATOM 807 O O . ARG A 1 101 ? 4.010 -5.710 -39.717 1.00 52.81 101 ARG A O 1
ATOM 814 N N . LYS A 1 102 ? 5.383 -6.624 -38.202 1.00 50.22 102 LYS A N 1
ATOM 815 C CA . LYS A 1 102 ? 5.944 -7.584 -39.142 1.00 50.22 102 LYS A CA 1
ATOM 816 C C . LYS A 1 102 ? 4.812 -8.580 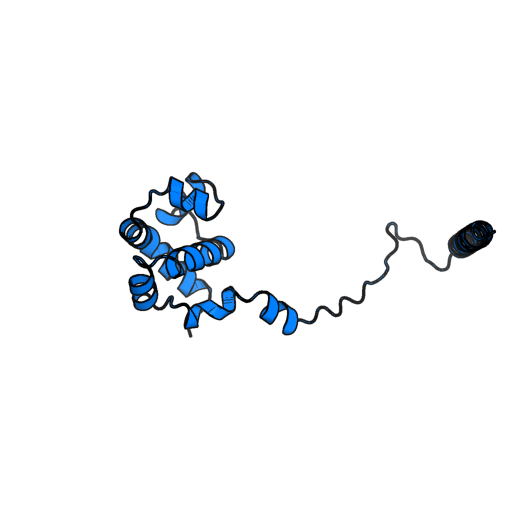-39.325 1.00 50.22 102 LYS A C 1
ATOM 818 O O . LYS A 1 102 ? 4.565 -9.389 -38.439 1.00 50.22 102 LYS A O 1
ATOM 823 N N . LYS A 1 103 ? 4.068 -8.471 -40.431 1.00 49.88 103 LYS A N 1
ATOM 824 C CA . LYS A 1 103 ? 3.227 -9.577 -40.883 1.00 49.88 103 LYS A CA 1
ATOM 825 C C . LYS A 1 103 ? 4.193 -10.749 -40.986 1.00 49.88 103 LYS A C 1
ATOM 827 O O . LYS A 1 103 ? 5.101 -10.691 -41.807 1.00 49.88 103 LYS A O 1
ATOM 832 N N . VAL A 1 104 ? 4.096 -11.719 -40.093 1.00 55.78 104 VAL A N 1
ATOM 833 C CA . VAL A 1 104 ? 4.814 -12.992 -40.153 1.00 55.78 104 VAL A CA 1
ATOM 834 C C . VAL A 1 104 ? 3.746 -14.061 -40.301 1.00 55.78 104 VAL A C 1
ATOM 836 O O . VAL A 1 104 ? 2.668 -13.936 -39.723 1.00 55.78 104 VAL A O 1
ATOM 839 N N . ALA A 1 105 ? 3.996 -15.045 -41.161 1.00 58.78 105 ALA A N 1
ATOM 840 C CA . ALA A 1 105 ? 3.065 -16.148 -41.341 1.00 58.78 105 ALA A CA 1
ATOM 841 C C . ALA A 1 105 ? 3.010 -16.959 -40.035 1.00 58.78 105 ALA A C 1
ATOM 843 O O . ALA A 1 105 ? 4.051 -17.182 -39.419 1.00 58.78 105 ALA A O 1
ATOM 844 N N . ALA A 1 106 ? 1.810 -17.365 -39.606 1.00 56.84 106 ALA A N 1
ATOM 845 C CA . ALA A 1 106 ? 1.597 -18.090 -38.345 1.00 56.84 106 ALA A CA 1
ATOM 846 C C . ALA A 1 106 ? 2.334 -19.443 -38.296 1.00 56.84 106 ALA A C 1
ATOM 848 O O . ALA A 1 106 ? 2.674 -19.931 -37.226 1.00 56.84 106 ALA A O 1
ATOM 849 N N . PHE A 1 107 ? 2.638 -20.000 -39.465 1.00 52.31 107 PHE A N 1
ATOM 850 C CA . PHE A 1 107 ? 3.577 -21.092 -39.678 1.00 52.31 107 PHE A CA 1
ATOM 851 C C . PHE A 1 107 ? 4.543 -20.630 -40.763 1.00 52.31 107 PHE A C 1
ATOM 853 O O . PHE A 1 107 ? 4.094 -19.994 -41.713 1.00 52.31 107 PHE A O 1
ATOM 860 N N . GLY A 1 108 ? 5.844 -20.885 -40.600 1.00 52.34 108 GLY A N 1
ATOM 861 C CA . GLY A 1 108 ? 6.962 -20.318 -41.373 1.00 52.34 108 GLY A CA 1
ATOM 862 C C . GLY A 1 108 ? 7.008 -20.639 -42.876 1.00 52.34 108 GLY A C 1
ATOM 863 O O . GLY A 1 108 ? 8.039 -21.068 -43.380 1.00 52.34 108 GLY A O 1
ATOM 864 N N . GLY A 1 109 ? 5.915 -20.419 -43.601 1.00 53.03 109 GLY A N 1
ATOM 865 C CA . GLY A 1 109 ? 5.824 -20.524 -45.047 1.00 53.03 109 GLY A CA 1
ATOM 866 C C . GLY A 1 109 ? 6.362 -19.272 -45.734 1.00 53.03 109 GLY A C 1
ATOM 867 O O . GLY A 1 109 ? 6.037 -18.135 -45.370 1.00 53.03 109 GLY A O 1
ATOM 868 N N . ASN A 1 110 ? 7.188 -19.496 -46.752 1.00 50.88 110 ASN A N 1
ATOM 869 C CA . ASN A 1 110 ? 7.680 -18.464 -47.653 1.00 50.88 110 ASN A CA 1
ATOM 870 C C . ASN A 1 110 ? 6.507 -17.884 -48.468 1.00 50.88 110 ASN A C 1
ATOM 872 O O . ASN A 1 110 ? 5.837 -18.615 -49.191 1.00 50.88 110 ASN A O 1
ATOM 876 N N . ARG A 1 111 ? 6.266 -16.568 -48.372 1.00 53.84 111 ARG A N 1
ATOM 877 C CA . ARG A 1 111 ? 5.154 -15.871 -49.061 1.00 53.84 111 ARG A CA 1
ATOM 878 C C . ARG A 1 111 ? 5.276 -15.845 -50.586 1.00 53.84 111 ARG A C 1
ATOM 880 O O . ARG A 1 111 ? 4.335 -15.426 -51.246 1.00 53.84 111 ARG A O 1
ATOM 887 N N . ASN A 1 112 ? 6.413 -16.279 -51.121 1.00 54.41 112 ASN A N 1
ATOM 888 C CA . ASN A 1 112 ? 6.660 -16.349 -52.557 1.00 54.41 112 ASN A CA 1
ATOM 889 C C . ASN A 1 112 ? 6.355 -17.735 -53.150 1.00 54.41 112 ASN A C 1
ATOM 891 O O . ASN A 1 112 ? 6.727 -17.981 -54.293 1.00 54.41 112 ASN A O 1
ATOM 895 N N . SER A 1 113 ? 5.718 -18.651 -52.408 1.00 59.78 113 SER A N 1
ATOM 896 C CA . SER A 1 113 ? 5.221 -19.887 -53.015 1.00 59.78 113 SER A CA 1
ATOM 897 C C . SER A 1 113 ? 4.023 -19.584 -53.918 1.00 59.78 113 SER A C 1
ATOM 899 O O . SER A 1 113 ? 3.136 -18.805 -53.559 1.00 59.78 113 SER A O 1
ATOM 901 N N . GLU A 1 114 ? 3.988 -20.208 -55.095 1.00 58.78 114 GLU A N 1
ATOM 902 C CA . GLU A 1 114 ? 2.876 -20.076 -56.048 1.00 58.78 114 GLU A CA 1
ATOM 903 C C . GLU A 1 114 ? 1.524 -20.403 -55.393 1.00 58.78 114 GLU A C 1
ATOM 905 O O . GLU A 1 114 ? 0.546 -19.694 -55.622 1.00 58.78 114 GLU A O 1
ATOM 910 N N . ASP A 1 115 ? 1.511 -21.359 -54.459 1.00 59.59 115 ASP A N 1
ATOM 911 C CA . ASP A 1 115 ? 0.336 -21.752 -53.668 1.00 59.59 115 ASP A CA 1
ATOM 912 C C . ASP A 1 115 ? -0.253 -20.595 -52.827 1.00 59.59 115 ASP A C 1
ATOM 914 O O . ASP A 1 115 ? -1.472 -20.463 -52.700 1.00 59.59 115 ASP A O 1
ATOM 918 N N . TYR A 1 116 ? 0.578 -19.693 -52.283 1.00 63.31 116 TYR A N 1
ATOM 919 C CA . TYR A 1 116 ? 0.071 -18.530 -51.540 1.00 63.31 116 TYR A CA 1
ATOM 920 C C . TYR A 1 116 ? -0.603 -17.521 -52.476 1.00 63.31 116 TYR A C 1
ATOM 922 O O . TYR A 1 116 ? -1.679 -17.006 -52.168 1.00 63.31 116 TYR A O 1
ATOM 930 N N . ASN A 1 117 ? 0.003 -17.262 -53.636 1.00 67.38 117 ASN A N 1
ATOM 931 C CA . ASN A 1 117 ? -0.538 -16.333 -54.629 1.00 67.38 117 ASN A CA 1
ATOM 932 C C . ASN A 1 117 ? -1.843 -16.856 -55.244 1.00 67.38 117 ASN A C 1
ATOM 934 O O . ASN A 1 117 ? -2.767 -16.082 -55.502 1.00 67.38 117 ASN A O 1
ATOM 938 N N . GLU A 1 118 ? -1.946 -18.170 -55.430 1.00 68.94 118 GLU A N 1
ATOM 939 C CA . GLU A 1 118 ? -3.153 -18.816 -55.931 1.00 68.94 118 GLU A CA 1
ATOM 940 C C . GLU A 1 118 ? -4.298 -18.762 -54.912 1.00 68.94 118 GLU A C 1
ATOM 942 O O . GLU A 1 118 ? -5.407 -18.347 -55.261 1.00 68.94 118 GLU A O 1
ATOM 947 N N . LYS A 1 119 ? -4.021 -19.034 -53.629 1.00 71.00 119 LYS A N 1
ATOM 948 C CA . LYS A 1 119 ? -5.001 -18.854 -52.542 1.00 71.00 119 LYS A CA 1
ATOM 949 C C . LYS A 1 119 ? -5.482 -17.408 -52.425 1.00 71.00 119 LYS A C 1
ATOM 951 O O . LYS A 1 119 ? -6.680 -17.185 -52.265 1.00 71.00 119 LYS A O 1
ATOM 956 N N . GLN A 1 120 ? -4.593 -16.421 -52.564 1.00 67.12 120 GLN A N 1
ATOM 957 C CA . GLN A 1 120 ? -4.992 -15.005 -52.559 1.00 67.12 120 GLN A CA 1
ATOM 958 C C . GLN A 1 120 ? -5.902 -14.656 -53.746 1.00 67.12 120 GLN A C 1
ATOM 960 O O . GLN A 1 120 ? -6.928 -14.006 -53.554 1.00 67.12 120 GLN A O 1
ATOM 965 N N . ARG A 1 121 ? -5.607 -15.158 -54.955 1.00 71.19 121 ARG A N 1
ATOM 966 C CA . ARG A 1 121 ? -6.479 -14.959 -56.129 1.00 71.19 121 ARG A CA 1
ATOM 967 C C . ARG A 1 121 ? -7.855 -15.599 -55.964 1.00 71.19 121 ARG A C 1
ATOM 969 O O . ARG A 1 121 ? -8.842 -15.030 -56.428 1.00 71.19 121 ARG A O 1
ATOM 976 N N . GLN A 1 122 ? -7.937 -16.775 -55.343 1.00 73.94 122 GLN A N 1
ATOM 977 C CA . GLN A 1 122 ? -9.220 -17.438 -55.088 1.00 73.94 122 GLN A CA 1
ATOM 978 C C . GLN A 1 122 ? -10.064 -16.655 -54.074 1.00 73.94 122 GLN A C 1
ATOM 980 O O . GLN A 1 122 ? -11.257 -16.459 -54.302 1.00 73.94 122 GLN A O 1
ATOM 985 N N . ILE A 1 123 ? -9.438 -16.128 -53.017 1.00 73.19 123 ILE A N 1
ATOM 986 C CA . ILE A 1 123 ? -10.109 -15.286 -52.017 1.00 73.19 123 ILE A CA 1
ATOM 987 C C . ILE A 1 123 ? -10.623 -13.982 -52.649 1.00 73.19 123 ILE A C 1
ATOM 989 O O . ILE A 1 123 ? -11.784 -13.629 -52.456 1.00 73.19 123 ILE A O 1
ATOM 993 N N . GLU A 1 124 ? -9.816 -13.291 -53.460 1.00 75.12 124 GLU A N 1
ATOM 994 C CA . GLU A 1 124 ? -10.249 -12.059 -54.142 1.00 75.12 124 GLU A CA 1
ATOM 995 C C . GLU A 1 124 ? -11.407 -12.293 -55.122 1.00 75.12 124 GLU A C 1
ATOM 997 O O . GLU A 1 124 ? -12.314 -11.463 -55.220 1.00 75.12 124 GLU A O 1
ATOM 1002 N N . LYS A 1 125 ? -11.403 -13.425 -55.838 1.00 76.38 125 LYS A N 1
ATOM 1003 C CA . LYS A 1 125 ? -12.514 -13.815 -56.718 1.00 76.38 125 LYS A CA 1
ATOM 1004 C C . LYS A 1 125 ? -13.792 -14.101 -55.933 1.00 76.38 125 LYS A C 1
ATOM 1006 O O . LYS A 1 125 ? -14.858 -13.684 -56.374 1.00 76.38 125 LYS A O 1
ATOM 1011 N N . ALA A 1 126 ? -13.688 -14.771 -54.785 1.00 73.69 126 ALA A N 1
ATOM 1012 C CA . ALA A 1 126 ? -14.832 -15.048 -53.923 1.00 73.69 126 ALA A CA 1
ATOM 1013 C C . ALA A 1 126 ? -15.438 -13.753 -53.360 1.00 73.69 126 ALA A C 1
ATOM 1015 O O . ALA A 1 126 ? -16.646 -13.572 -53.436 1.00 73.69 126 ALA A O 1
ATOM 1016 N N . ILE A 1 127 ? -14.609 -12.813 -52.894 1.00 73.12 127 ILE A N 1
ATOM 1017 C CA . ILE A 1 127 ? -15.070 -11.513 -52.375 1.00 73.12 127 ILE A CA 1
ATOM 1018 C C . ILE A 1 127 ? -15.774 -10.699 -53.470 1.00 73.12 127 ILE A C 1
ATOM 1020 O O . ILE A 1 127 ? -16.866 -10.191 -53.248 1.00 73.12 127 ILE A O 1
ATOM 1024 N N . LYS A 1 128 ? -15.207 -10.636 -54.684 1.00 72.75 128 LYS A N 1
ATOM 1025 C CA . LYS A 1 128 ? -15.840 -9.940 -55.822 1.00 72.75 128 LYS A CA 1
ATOM 1026 C C . LYS A 1 128 ? -17.120 -10.609 -56.330 1.00 72.75 128 LYS A C 1
ATOM 1028 O O . LYS A 1 128 ? -17.907 -9.956 -57.005 1.00 72.75 128 LYS A O 1
ATOM 1033 N N . GLY A 1 129 ? -17.309 -11.899 -56.057 1.00 61.47 129 GLY A N 1
ATOM 1034 C CA . GLY A 1 129 ? -18.523 -12.638 -56.407 1.00 61.47 129 GLY A CA 1
ATOM 1035 C C . GLY A 1 129 ? -19.66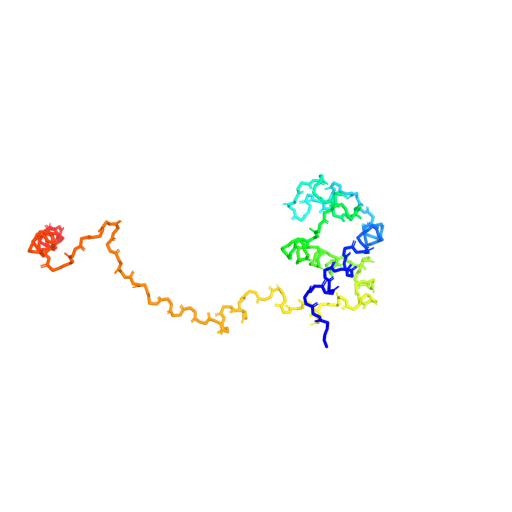5 -12.479 -55.402 1.00 61.47 129 GLY A C 1
ATOM 1036 O O . GLY A 1 129 ? -20.785 -12.841 -55.734 1.00 61.47 129 GLY A O 1
ATOM 1037 N N . ILE A 1 130 ? -19.389 -11.957 -54.202 1.00 56.47 130 ILE A N 1
ATOM 1038 C CA .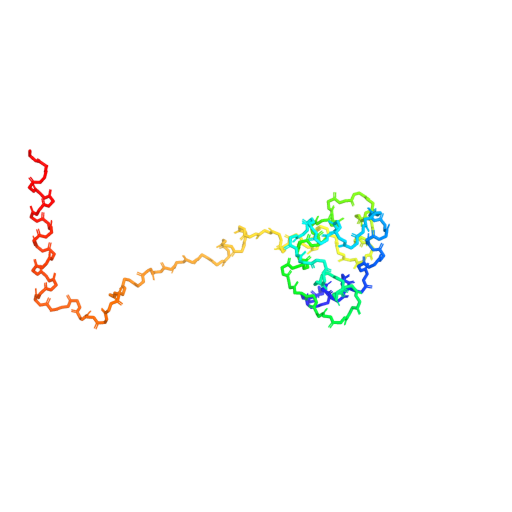 ILE A 1 130 ? -20.382 -11.752 -53.134 1.00 56.47 130 ILE A CA 1
ATOM 1039 C C . ILE A 1 130 ? -21.088 -10.386 -53.271 1.00 56.47 130 ILE A C 1
ATOM 1041 O O . ILE A 1 130 ? -22.206 -10.238 -52.796 1.00 56.47 130 ILE A O 1
ATOM 1045 N N . ASP A 1 131 ? -20.491 -9.425 -53.987 1.00 56.69 131 ASP A N 1
ATOM 1046 C CA . ASP A 1 131 ? -21.076 -8.101 -54.282 1.00 56.69 131 ASP A CA 1
ATOM 1047 C C . ASP A 1 131 ? -22.000 -8.088 -55.531 1.00 56.69 131 ASP A C 1
ATOM 1049 O O . ASP A 1 131 ? -22.048 -7.104 -56.274 1.00 56.69 131 ASP A O 1
ATOM 1053 N N . LYS A 1 132 ? -22.744 -9.171 -55.800 1.00 48.12 132 LYS A N 1
ATOM 1054 C CA . LYS A 1 132 ? -23.804 -9.200 -56.828 1.00 48.12 132 LYS A CA 1
ATOM 1055 C C . LYS A 1 132 ? -25.123 -9.733 -56.296 1.00 48.12 132 LYS A C 1
ATOM 1057 O O . LYS A 1 132 ? -25.100 -10.796 -55.642 1.00 48.12 132 LYS A O 1
#

Sequence (132 aa):
MLNDNEYIIIMSSNLAMLRAKAAVTQAQLADAIGIPRTTYSAIENKKRRMTFPVFVSLSKYFLSNNETIDIMNLLGLSEDVLSHFFYIEKLIEKNPHKTKRKKVAAFGGNRNSEDYNEKQRQIEKAIKGIDK

Radius of gyration: 25.6 Å; chains: 1; bounding box: 40×37×68 Å

Foldseek 3Di:
DDDPLVLQVLCLQCVVVLCVLLVHDLCVLCVQLVHDSVVSVCSNVVVDRDDPSSSLSVLVVQCPGPSRQVVCVVSVNHCVNCVVVPCPVVVCVVDVPPVPVPPAPPDRDDCPDPVNVVVVVVVVVVVVVVVD

Secondary structure (DSSP, 8-state):
---HHHHHHHHHHHHHHHHHHTT--HHHHHHHTTS-HHHHHHHHTTSSPPPHHHHHHHHHHHHT-TTTHHHHHHTT--HHHHHHHH-HHHHHHHS----------SS---TTSHHHHHHHHHHHHHHHHH--